Protein AF-A0A0J7KTE6-F1 (afdb_monomer_lite)

pLDDT: mean 82.56, std 12.84, range [41.94, 96.44]

Radius of gyration: 28.3 Å; chains: 1; bounding box: 89×42×53 Å

Organism: Lasius niger (NCBI:txid67767)

InterPro domains:
  IPR005135 Endonuclease/exonuclease/phosphatase [PF14529] (8-59)
  IPR036691 Endonuclease/exonuclease/phosphatase superfamily [G3DSA:3.60.10.10] (2-88)
  IPR036691 Endonuclease/exonuclease/phosphatase superfamily [SSF56219] (5-57)

Sequence (137 aa):
MIKQEQYEHFFK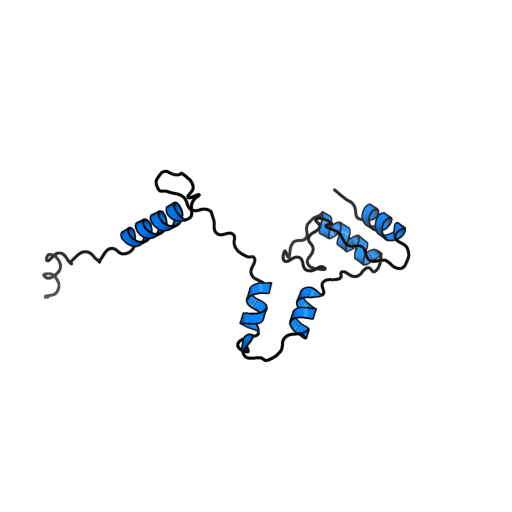TLGNRFIAGGDYNAKHPWWGSRSHIPTPEGRQLYQAMLKNNLHALSTAIEDYLKNLSATEATDYSLWKATKKIKNPQQSIPPLRLPDGKWARSSKDKANLFAEHLAKVFTPFPPKSTVDVEEEKK

Secondary structure (DSSP, 8-state):
---HHHHHHHHHHT-SS----S------GGGT-S-SS--HHHHHHHHHHHHTT------HHHHHHHT----GGGTT-HHHHHHHHH---PPPPPPB-TTS-B--SHHHHHHHHHHHHHHH-PPPPPPPTTSSSSS--

Structure (mmCIF, N/CA/C/O backbone):
data_AF-A0A0J7KTE6-F1
#
_entry.id   AF-A0A0J7KTE6-F1
#
loop_
_atom_site.group_PDB
_atom_site.id
_atom_site.type_symbol
_atom_site.label_atom_id
_atom_site.label_alt_id
_atom_site.label_comp_id
_atom_site.label_asym_id
_atom_site.label_entity_id
_atom_site.label_seq_id
_atom_site.pdbx_PDB_ins_code
_atom_site.Cartn_x
_atom_site.Cartn_y
_atom_site.Cartn_z
_atom_site.occupancy
_atom_site.B_iso_or_equiv
_atom_site.auth_seq_id
_atom_site.auth_comp_id
_atom_site.auth_asym_id
_atom_site.auth_atom_id
_atom_site.pdbx_PDB_model_num
ATOM 1 N N . MET A 1 1 ? -12.330 17.009 2.820 1.00 78.38 1 MET A N 1
ATOM 2 C CA . MET A 1 1 ? -11.447 16.299 3.770 1.00 78.38 1 MET A CA 1
ATOM 3 C C . MET A 1 1 ? -12.314 15.716 4.874 1.00 78.38 1 MET A C 1
ATOM 5 O O . MET A 1 1 ? -13.035 16.481 5.506 1.00 78.38 1 MET A O 1
ATOM 9 N N . ILE A 1 2 ? -12.303 14.394 5.054 1.00 88.50 2 ILE A N 1
ATOM 10 C CA . ILE A 1 2 ? -13.131 13.716 6.064 1.00 88.50 2 ILE A CA 1
ATOM 11 C C . ILE A 1 2 ? -12.526 13.967 7.448 1.00 88.50 2 ILE A C 1
ATOM 13 O O . ILE A 1 2 ? -11.321 13.796 7.643 1.00 88.50 2 ILE A O 1
ATOM 17 N N . LYS A 1 3 ? -13.346 14.409 8.403 1.00 94.06 3 LYS A N 1
ATOM 18 C CA . LYS A 1 3 ? -12.914 14.665 9.783 1.00 94.06 3 LYS A CA 1
ATOM 19 C C . LYS A 1 3 ? -13.089 13.430 10.664 1.00 94.06 3 LYS A C 1
ATOM 21 O O . LYS A 1 3 ? -13.934 12.583 10.392 1.00 94.06 3 LYS A O 1
ATOM 26 N N . GLN A 1 4 ? -12.327 13.382 11.756 1.00 94.00 4 GLN A N 1
ATOM 27 C CA . GLN A 1 4 ? -12.400 12.328 12.772 1.00 94.00 4 GLN A CA 1
ATOM 28 C C . GLN A 1 4 ? -13.848 12.023 13.199 1.00 94.00 4 GLN A C 1
ATOM 30 O O . GLN A 1 4 ? -14.266 10.871 13.176 1.00 94.00 4 GLN A O 1
ATOM 35 N N . GLU A 1 5 ? -14.637 13.053 13.506 1.00 95.25 5 GLU A N 1
ATOM 36 C CA . GLU A 1 5 ? -16.033 12.935 13.961 1.00 95.25 5 GLU A CA 1
ATOM 37 C C . GLU A 1 5 ? -16.933 12.168 12.983 1.00 95.25 5 GLU A C 1
ATOM 39 O O . GLU A 1 5 ? -17.823 11.430 13.402 1.00 95.25 5 GLU A O 1
ATOM 44 N N . GLN A 1 6 ? -16.685 12.302 11.678 1.00 94.62 6 GLN A N 1
ATOM 45 C CA . GLN A 1 6 ? -17.464 11.606 10.654 1.00 94.62 6 GLN A CA 1
ATOM 46 C C . GLN A 1 6 ? -17.170 10.103 10.671 1.00 94.62 6 GLN A C 1
ATOM 48 O O . GLN A 1 6 ? -18.096 9.301 10.563 1.00 94.62 6 GLN A O 1
ATOM 53 N N . TYR A 1 7 ? -15.904 9.717 10.875 1.00 94.69 7 TYR A N 1
ATOM 54 C CA . TYR A 1 7 ? -15.531 8.315 11.076 1.00 94.69 7 TYR A CA 1
ATOM 55 C C . TYR A 1 7 ? -16.121 7.757 12.371 1.00 94.69 7 TYR A C 1
ATOM 57 O O . TYR A 1 7 ? -16.645 6.649 12.376 1.00 94.69 7 TYR A O 1
ATOM 65 N N . GLU A 1 8 ? -16.087 8.524 13.463 1.00 93.94 8 GLU A N 1
ATOM 66 C CA . GLU A 1 8 ? -16.692 8.103 14.733 1.00 93.94 8 GLU A CA 1
ATOM 67 C C . GLU A 1 8 ? -18.194 7.863 14.595 1.00 93.94 8 GLU A C 1
ATOM 69 O O . GLU A 1 8 ? -18.707 6.866 15.100 1.00 93.94 8 GLU A O 1
ATOM 74 N N . HIS A 1 9 ? -18.900 8.767 13.913 1.00 95.25 9 HIS A N 1
ATOM 75 C CA . HIS A 1 9 ? -20.323 8.605 13.657 1.00 95.25 9 HIS A CA 1
ATOM 76 C C . HIS A 1 9 ? -20.588 7.345 12.829 1.00 95.25 9 HIS A C 1
ATOM 78 O O . HIS A 1 9 ? -21.417 6.532 13.223 1.00 95.25 9 HIS A O 1
ATOM 84 N N . PHE A 1 10 ? -19.827 7.136 11.752 1.00 94.44 10 PHE A N 1
ATOM 85 C CA . PHE A 1 10 ? -19.919 5.932 10.928 1.00 94.44 10 PHE A CA 1
ATOM 86 C C . PHE A 1 10 ? -19.685 4.643 11.730 1.00 94.44 10 PHE A C 1
ATOM 88 O O . PHE A 1 10 ? -20.486 3.722 11.652 1.00 94.44 10 PHE A O 1
ATOM 95 N N . PHE A 1 11 ? -18.638 4.560 12.552 1.00 94.19 11 PHE A N 1
ATOM 96 C CA . PHE A 1 11 ? -18.392 3.340 13.328 1.00 94.19 11 PHE A CA 1
ATOM 97 C C . PHE A 1 11 ? -19.469 3.081 14.386 1.00 94.19 11 PHE A C 1
ATOM 99 O O . PHE A 1 11 ? -19.787 1.928 14.663 1.00 94.19 11 PHE A O 1
ATOM 106 N N . LYS A 1 12 ? -20.088 4.134 14.932 1.00 92.75 12 LYS A N 1
ATOM 107 C CA . LYS A 1 12 ? -21.214 3.997 15.866 1.00 92.75 12 LYS A CA 1
ATOM 108 C C . LYS A 1 12 ? -22.480 3.460 15.199 1.00 92.75 12 LYS A C 1
ATOM 110 O O . LYS A 1 12 ? -23.222 2.733 15.855 1.00 92.75 12 LYS A O 1
ATOM 115 N N . THR A 1 13 ? -22.737 3.771 13.924 1.00 95.81 13 THR A N 1
ATOM 116 C CA . THR A 1 13 ? -23.930 3.254 13.225 1.00 95.81 13 THR A CA 1
ATOM 117 C C . THR A 1 13 ? -23.850 1.755 12.939 1.00 95.81 13 THR A C 1
ATOM 119 O O . THR A 1 13 ? -24.887 1.116 12.789 1.00 95.81 13 THR A O 1
ATOM 122 N N . LEU A 1 14 ? -22.646 1.173 12.918 1.00 93.81 14 LEU A N 1
ATOM 123 C CA . LEU A 1 14 ? -22.433 -0.265 12.714 1.00 93.81 14 LEU A CA 1
ATOM 124 C C . LEU A 1 14 ? -22.745 -1.113 13.964 1.00 93.81 14 LEU A C 1
ATOM 126 O O . LEU A 1 14 ? -22.849 -2.336 13.867 1.00 93.81 14 LEU A O 1
ATOM 130 N N . GLY A 1 15 ? -22.914 -0.483 15.131 1.00 91.56 15 GLY A N 1
ATOM 131 C CA . GLY A 1 15 ? -23.220 -1.150 16.398 1.00 91.56 15 GLY A CA 1
ATOM 132 C C . GLY A 1 15 ? -21.993 -1.721 17.120 1.00 91.56 15 GLY A C 1
ATOM 133 O O . GLY A 1 15 ? -20.853 -1.354 16.852 1.00 91.56 15 GLY A O 1
ATOM 134 N N . ASN A 1 16 ? -22.225 -2.622 18.081 1.00 90.12 16 ASN A N 1
ATOM 135 C CA . ASN A 1 16 ? -21.181 -3.072 19.017 1.00 90.12 16 ASN A CA 1
ATOM 136 C C . ASN A 1 16 ? -20.220 -4.134 18.454 1.00 90.12 16 ASN A C 1
ATOM 138 O O . ASN A 1 16 ? -19.152 -4.347 19.023 1.00 90.12 16 ASN A O 1
ATOM 142 N N . ARG A 1 17 ? -20.600 -4.854 17.393 1.00 92.44 17 ARG A N 1
ATOM 143 C CA . ARG A 1 17 ? -19.775 -5.905 16.777 1.00 92.44 17 ARG A CA 1
ATOM 144 C C . ARG A 1 17 ? -19.886 -5.802 15.270 1.00 92.44 17 ARG A C 1
ATOM 146 O O . ARG A 1 17 ? -20.935 -6.111 14.714 1.00 92.44 17 ARG A O 1
ATOM 153 N N . PHE A 1 18 ? -18.802 -5.400 14.624 1.00 93.75 18 PHE A N 1
ATOM 154 C CA . PHE A 1 18 ? -18.770 -5.231 13.181 1.00 93.75 18 PHE A CA 1
ATOM 155 C C . PHE A 1 18 ? -17.386 -5.537 12.616 1.00 93.75 18 PHE A C 1
ATOM 157 O O . PHE A 1 18 ? -16.379 -5.510 13.323 1.00 93.75 18 PHE A O 1
ATOM 164 N N . ILE A 1 19 ? -17.354 -5.786 11.309 1.00 91.44 19 ILE A N 1
ATOM 165 C CA . ILE A 1 19 ? -16.147 -5.750 10.487 1.00 91.44 19 ILE A CA 1
ATOM 166 C C . ILE A 1 19 ? -16.448 -4.770 9.356 1.00 91.44 19 ILE A C 1
ATOM 168 O O . ILE A 1 19 ? -17.447 -4.926 8.658 1.00 91.44 19 ILE A O 1
ATOM 172 N N . ALA A 1 20 ? -15.607 -3.750 9.192 1.00 89.88 20 ALA A N 1
ATOM 173 C CA . ALA A 1 20 ? -15.767 -2.743 8.150 1.00 89.88 20 ALA A CA 1
ATOM 174 C C . ALA A 1 20 ? -14.596 -2.835 7.164 1.00 89.88 20 ALA A C 1
ATOM 176 O O . ALA A 1 20 ? -13.484 -2.407 7.469 1.00 89.88 20 ALA A O 1
ATOM 177 N N . GLY A 1 21 ? -14.848 -3.413 5.988 1.00 90.62 21 GLY A N 1
ATOM 178 C CA . GLY A 1 21 ? -13.875 -3.529 4.901 1.00 90.62 21 GLY A CA 1
ATOM 179 C C . GLY A 1 21 ? -14.170 -2.540 3.775 1.00 90.62 21 GLY A C 1
ATOM 180 O O . GLY A 1 21 ? -15.325 -2.364 3.397 1.00 90.62 21 GLY A O 1
ATOM 181 N N . GLY A 1 22 ? -13.134 -1.902 3.236 1.00 89.00 22 GLY A N 1
ATOM 182 C CA . GLY A 1 22 ? -13.253 -0.960 2.126 1.00 89.00 22 GLY A CA 1
ATOM 183 C C . GLY A 1 22 ? -11.952 -0.208 1.867 1.00 89.00 22 GLY A C 1
ATOM 184 O O . GLY A 1 22 ? -11.025 -0.256 2.678 1.00 89.00 22 GLY A O 1
ATOM 185 N N . ASP A 1 23 ? -11.888 0.492 0.737 1.00 88.94 23 ASP A N 1
ATOM 186 C CA . ASP A 1 23 ? -10.802 1.430 0.463 1.00 88.94 23 ASP A CA 1
ATOM 187 C C . ASP A 1 23 ? -11.144 2.801 1.060 1.00 88.94 23 ASP A C 1
ATOM 189 O O . ASP A 1 23 ? -11.950 3.557 0.521 1.00 88.94 23 ASP A O 1
ATOM 193 N N . TYR A 1 24 ? -10.536 3.113 2.205 1.00 89.62 24 TYR A N 1
ATOM 194 C CA . TYR A 1 24 ? -10.690 4.408 2.874 1.00 89.62 24 TYR A CA 1
ATOM 195 C C . TYR A 1 24 ? -9.774 5.492 2.280 1.00 89.62 24 TYR A C 1
ATOM 197 O O . TYR A 1 24 ? -9.792 6.627 2.757 1.00 89.62 24 TYR A O 1
ATOM 205 N N . ASN A 1 25 ? -8.929 5.148 1.293 1.00 90.56 25 ASN A N 1
ATOM 206 C CA . ASN A 1 25 ? -7.890 6.011 0.725 1.00 90.56 25 ASN A CA 1
ATOM 207 C C . ASN A 1 25 ? -7.032 6.711 1.807 1.00 90.56 25 ASN A C 1
ATOM 209 O O . ASN A 1 25 ? -6.577 7.844 1.655 1.00 90.56 25 ASN A O 1
ATOM 213 N N . ALA A 1 26 ? -6.830 6.028 2.936 1.00 92.00 26 ALA A N 1
ATOM 214 C CA . ALA A 1 26 ? -6.194 6.551 4.135 1.00 92.00 26 ALA A CA 1
ATOM 215 C C . ALA A 1 26 ? -4.929 5.737 4.431 1.00 92.00 26 ALA A C 1
ATOM 217 O O . ALA A 1 26 ? -4.979 4.546 4.739 1.00 92.00 26 ALA A O 1
ATOM 218 N N . LYS A 1 27 ? -3.759 6.373 4.336 1.00 90.56 27 LYS A N 1
ATOM 219 C CA . LYS A 1 27 ? -2.456 5.727 4.554 1.00 90.56 27 LYS A CA 1
ATOM 220 C C . LYS A 1 27 ? -1.954 6.021 5.965 1.00 90.56 27 LYS A C 1
ATOM 222 O O . LYS A 1 27 ? -1.737 7.189 6.292 1.00 90.56 27 LYS A O 1
ATOM 227 N N . HIS A 1 28 ? -1.716 4.981 6.765 1.00 91.81 28 HIS A N 1
ATOM 228 C CA . HIS A 1 28 ? -1.106 5.080 8.096 1.00 91.81 28 HIS A CA 1
ATOM 229 C C . HIS A 1 28 ? -0.305 3.804 8.443 1.00 91.81 28 HIS A C 1
ATOM 231 O O . HIS A 1 28 ? -0.767 2.707 8.115 1.00 91.81 28 HIS A O 1
ATOM 237 N N . PRO A 1 29 ? 0.871 3.900 9.099 1.00 88.12 29 PRO A N 1
ATOM 238 C CA . PRO A 1 29 ? 1.683 2.733 9.472 1.00 88.12 29 PRO A CA 1
ATOM 239 C C . PRO A 1 29 ? 0.942 1.687 10.315 1.00 88.12 29 PRO A C 1
ATOM 241 O O . PRO A 1 29 ? 1.170 0.494 10.154 1.00 88.12 29 PRO A O 1
ATOM 244 N N . TRP A 1 30 ? 0.021 2.138 11.172 1.00 87.75 30 TRP A N 1
ATOM 245 C CA . TRP A 1 30 ? -0.744 1.289 12.099 1.00 87.75 30 TRP A CA 1
ATOM 246 C C . TRP A 1 30 ? -1.540 0.155 11.431 1.00 87.75 30 TRP A C 1
ATOM 248 O O . TRP A 1 30 ? -1.759 -0.879 12.046 1.00 87.75 30 TRP A O 1
ATOM 258 N N . TRP A 1 31 ? -1.950 0.324 10.170 1.00 87.88 31 TRP A N 1
ATOM 259 C CA . TRP A 1 31 ? -2.634 -0.714 9.384 1.00 87.88 31 TRP A CA 1
ATOM 260 C C . TRP A 1 31 ? -1.808 -1.186 8.179 1.00 87.88 31 TRP A C 1
ATOM 262 O O . TRP A 1 31 ? -2.354 -1.595 7.158 1.00 87.88 31 TRP A O 1
ATOM 272 N N . GLY A 1 32 ? -0.478 -1.107 8.276 1.00 82.50 32 GLY A N 1
ATOM 273 C CA . GLY A 1 32 ? 0.431 -1.709 7.298 1.00 82.50 32 GLY A CA 1
ATOM 274 C C . GLY A 1 32 ? 0.785 -0.832 6.092 1.00 82.50 32 GLY A C 1
ATOM 275 O O . GLY A 1 32 ? 1.387 -1.325 5.136 1.00 82.50 32 GLY A O 1
ATOM 276 N N . SER A 1 33 ? 0.471 0.472 6.105 1.00 85.38 33 SER A N 1
ATOM 277 C CA . SER A 1 33 ? 1.002 1.385 5.081 1.00 85.38 33 SER A CA 1
ATOM 278 C C . SER A 1 33 ? 2.526 1.483 5.186 1.00 85.38 33 SER A C 1
ATOM 280 O O . SER A 1 33 ? 3.069 1.748 6.256 1.00 85.38 33 SER A O 1
ATOM 282 N N . ARG A 1 34 ? 3.224 1.357 4.051 1.00 76.88 34 ARG A N 1
ATOM 283 C CA . ARG A 1 34 ? 4.696 1.458 3.989 1.00 76.88 34 ARG A CA 1
ATOM 284 C C . ARG A 1 34 ? 5.231 2.874 4.239 1.00 76.88 34 ARG A C 1
ATOM 286 O O . ARG A 1 34 ? 6.411 3.033 4.531 1.00 76.88 34 ARG A O 1
ATOM 293 N N . SER A 1 35 ? 4.396 3.902 4.081 1.00 80.56 35 SER A N 1
ATOM 294 C CA . SER A 1 35 ? 4.800 5.293 4.310 1.00 80.56 35 SER A CA 1
ATOM 295 C C . SER A 1 35 ? 4.832 5.602 5.804 1.00 80.56 35 SER A C 1
ATOM 297 O O . SER A 1 35 ? 3.787 5.541 6.449 1.00 80.56 35 SER A O 1
ATOM 299 N N . HIS A 1 36 ? 5.997 6.005 6.325 1.00 81.00 36 HIS A N 1
ATOM 300 C CA . HIS A 1 36 ? 6.137 6.499 7.703 1.00 81.00 36 HIS A CA 1
ATOM 301 C C . HIS A 1 36 ? 5.324 7.778 7.938 1.00 81.00 36 HIS A C 1
ATOM 303 O O . HIS A 1 36 ? 4.861 8.027 9.044 1.00 81.00 36 HIS A O 1
ATOM 309 N N . ILE A 1 37 ? 5.138 8.588 6.893 1.00 90.06 37 ILE A N 1
ATOM 310 C CA . ILE A 1 37 ? 4.331 9.805 6.953 1.00 90.06 37 ILE A CA 1
ATOM 311 C C . ILE A 1 37 ? 2.885 9.425 6.623 1.00 90.06 37 ILE A C 1
ATOM 313 O O . ILE A 1 37 ? 2.617 9.015 5.484 1.00 90.06 37 ILE A O 1
ATOM 317 N N . PRO A 1 38 ? 1.944 9.544 7.575 1.00 92.62 38 PRO A N 1
ATOM 318 C CA . PRO A 1 38 ? 0.550 9.265 7.297 1.00 92.62 38 PRO A CA 1
ATOM 319 C C . PRO A 1 38 ? -0.100 10.402 6.507 1.00 92.62 38 PRO A C 1
ATOM 321 O O . PRO A 1 38 ? 0.191 11.584 6.710 1.00 92.62 38 PRO A O 1
ATOM 324 N N . THR A 1 39 ? -1.046 10.045 5.643 1.00 93.81 39 THR A N 1
ATOM 325 C CA . THR A 1 39 ? -1.931 11.026 4.988 1.00 93.81 39 THR A CA 1
ATOM 326 C C . THR A 1 39 ? -2.771 11.789 6.023 1.00 93.81 39 THR A C 1
ATOM 328 O O . THR A 1 39 ? -3.012 11.252 7.110 1.00 93.81 39 THR A O 1
ATOM 331 N N . PRO A 1 40 ? -3.248 13.012 5.723 1.00 94.19 40 PRO A N 1
ATOM 332 C CA . PRO A 1 40 ? -4.211 13.716 6.573 1.00 94.19 40 PRO A CA 1
ATOM 333 C C . PRO A 1 40 ? -5.415 12.839 6.947 1.00 94.19 40 PRO A C 1
ATOM 335 O O . PRO A 1 40 ? -5.744 12.718 8.124 1.00 94.19 40 PRO A O 1
ATOM 338 N N . GLU A 1 41 ? -5.988 12.134 5.973 1.00 94.06 41 GLU A N 1
ATOM 339 C CA . GLU A 1 41 ? -7.100 11.195 6.143 1.00 94.06 41 GLU A CA 1
ATOM 340 C C . GLU A 1 41 ? -6.715 10.033 7.066 1.00 94.06 41 GLU A C 1
ATOM 342 O O . GLU A 1 41 ? -7.474 9.672 7.962 1.00 94.06 41 GLU A O 1
ATOM 347 N N . GLY A 1 42 ? -5.501 9.499 6.900 1.00 94.75 42 GLY A N 1
ATOM 348 C CA . GLY A 1 42 ? -4.934 8.469 7.774 1.00 94.75 42 GLY A CA 1
ATOM 349 C C . GLY A 1 42 ? -4.790 8.914 9.228 1.00 94.75 42 GLY A C 1
ATOM 350 O O . GLY A 1 42 ? -5.068 8.127 10.127 1.00 94.75 42 GLY A O 1
ATOM 351 N N . ARG A 1 43 ? -4.419 10.173 9.488 1.00 95.19 43 ARG A N 1
ATOM 352 C CA . ARG A 1 43 ? -4.356 10.709 10.861 1.00 95.19 43 ARG A CA 1
ATOM 353 C C . ARG A 1 43 ? -5.745 10.802 11.491 1.00 95.19 43 ARG A C 1
ATOM 355 O O . ARG A 1 43 ? -5.921 10.348 12.619 1.00 95.19 43 ARG A O 1
ATOM 362 N N . GLN A 1 44 ? -6.724 11.314 10.743 1.00 96.44 44 GLN A N 1
ATOM 363 C CA . GLN A 1 44 ? -8.105 11.448 11.221 1.00 96.44 44 GLN A CA 1
ATOM 364 C C . GLN A 1 44 ? -8.748 10.086 11.511 1.00 96.44 44 GLN A C 1
ATOM 366 O O . GLN A 1 44 ? -9.390 9.911 12.546 1.00 96.44 44 GLN A O 1
ATOM 371 N N . LEU A 1 45 ? -8.551 9.109 10.620 1.00 95.12 45 LEU A N 1
ATOM 372 C CA . LEU A 1 45 ? -9.057 7.752 10.807 1.00 95.12 45 LEU A CA 1
ATOM 373 C C . LEU A 1 45 ? -8.378 7.061 11.999 1.00 95.12 45 LEU A C 1
ATOM 375 O O . LEU A 1 45 ? -9.063 6.463 12.824 1.00 95.12 45 LEU A O 1
ATOM 379 N N . TYR A 1 46 ? -7.057 7.196 12.144 1.00 95.12 46 TYR A N 1
ATOM 380 C CA . TYR A 1 46 ? -6.322 6.619 13.272 1.00 95.12 46 TYR A CA 1
ATOM 381 C C . TYR A 1 46 ? -6.806 7.164 14.624 1.00 95.12 46 TYR A C 1
ATOM 383 O O . TYR A 1 46 ? -7.046 6.389 15.548 1.00 95.12 46 TYR A O 1
ATOM 391 N N . GLN A 1 47 ? -7.042 8.475 14.730 1.00 95.56 47 GLN A N 1
ATOM 392 C CA . GLN A 1 47 ? -7.606 9.079 15.942 1.00 95.56 47 GLN A CA 1
ATOM 393 C C . GLN A 1 47 ? -9.009 8.545 16.261 1.00 95.56 47 GLN A C 1
ATOM 395 O O . GLN A 1 47 ? -9.295 8.218 17.414 1.00 95.56 47 GLN A O 1
ATOM 400 N N . ALA A 1 48 ? -9.868 8.395 15.246 1.00 95.12 48 ALA A N 1
ATOM 401 C CA . ALA A 1 48 ? -11.198 7.817 15.427 1.00 95.12 48 ALA A CA 1
ATOM 402 C C . ALA A 1 48 ? -11.123 6.354 15.897 1.00 95.12 48 ALA A C 1
ATOM 404 O O . ALA A 1 48 ? -11.878 5.959 16.786 1.00 95.12 48 ALA A O 1
ATOM 405 N N . MET A 1 49 ? -10.198 5.561 15.351 1.00 93.94 49 MET A N 1
ATOM 406 C CA . MET A 1 49 ? -9.986 4.172 15.768 1.00 93.94 49 MET A CA 1
ATOM 407 C C . MET A 1 49 ? -9.517 4.071 17.219 1.00 93.94 49 MET A C 1
ATOM 409 O O . MET A 1 49 ? -10.106 3.307 17.979 1.00 93.94 49 MET A O 1
ATOM 413 N N . LEU A 1 50 ? -8.522 4.871 17.621 1.00 94.12 50 LEU A N 1
ATOM 414 C CA . LEU A 1 50 ? -8.031 4.898 19.004 1.00 94.12 50 LEU A CA 1
ATOM 415 C C . LEU A 1 50 ? -9.145 5.256 19.991 1.00 94.12 50 LEU A C 1
ATOM 417 O O . LEU A 1 50 ? -9.298 4.604 21.019 1.00 94.12 50 LEU A O 1
ATOM 421 N N . LYS A 1 51 ? -9.962 6.260 19.658 1.00 93.88 51 LYS A N 1
ATOM 422 C CA . LYS A 1 51 ? -11.054 6.714 20.526 1.00 93.88 51 LYS A CA 1
ATOM 423 C C . LYS A 1 51 ? -12.172 5.679 20.677 1.00 93.88 51 LYS A C 1
ATOM 425 O O . LYS A 1 51 ? -12.787 5.607 21.734 1.00 93.88 51 LYS A O 1
ATOM 430 N N . ASN A 1 52 ? -12.442 4.894 19.634 1.00 90.88 52 ASN A N 1
ATOM 431 C CA . ASN A 1 52 ? -13.468 3.844 19.651 1.00 90.88 52 ASN A CA 1
ATOM 432 C C . ASN A 1 52 ? -12.896 2.452 19.977 1.00 90.88 52 ASN A C 1
ATOM 434 O O . ASN A 1 52 ? -13.614 1.465 19.851 1.00 90.88 52 ASN A O 1
ATOM 438 N N . ASN A 1 53 ? -11.624 2.366 20.389 1.00 92.31 53 ASN A N 1
ATOM 439 C CA . ASN A 1 53 ? -10.931 1.115 20.705 1.00 92.31 53 ASN A CA 1
ATOM 440 C C . ASN A 1 53 ? -11.020 0.062 19.576 1.00 92.31 53 ASN A C 1
ATOM 442 O O . ASN A 1 53 ? -11.281 -1.117 19.816 1.00 92.31 53 ASN A O 1
ATOM 446 N N . LEU A 1 54 ? -10.849 0.506 18.326 1.00 91.62 54 LEU A N 1
ATOM 447 C CA . LEU A 1 54 ? -10.932 -0.334 17.130 1.00 91.62 54 LEU A CA 1
ATOM 448 C C . LEU A 1 54 ? -9.556 -0.868 16.726 1.00 91.62 54 LEU A C 1
ATOM 450 O O . LEU A 1 54 ? -8.550 -0.162 16.803 1.00 91.62 54 LEU A O 1
ATOM 454 N N . HIS A 1 55 ? -9.528 -2.096 16.211 1.00 89.94 55 HIS A N 1
ATOM 455 C CA . HIS A 1 55 ? -8.306 -2.762 15.771 1.00 89.94 55 HIS A CA 1
ATOM 456 C C . HIS A 1 55 ? -8.263 -2.915 14.244 1.00 89.94 55 HIS A C 1
ATOM 458 O O . HIS A 1 55 ? -9.250 -3.311 13.624 1.00 89.94 55 HIS A O 1
ATOM 464 N N . ALA A 1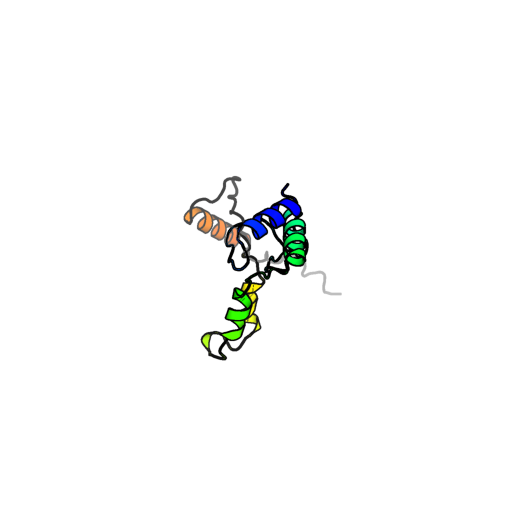 56 ? -7.111 -2.629 13.633 1.00 87.19 56 ALA A N 1
ATOM 465 C CA . ALA A 1 56 ? -6.893 -2.860 12.207 1.00 87.19 56 ALA A CA 1
ATOM 466 C C . ALA A 1 56 ? -6.506 -4.322 11.950 1.00 87.19 56 ALA A C 1
ATOM 468 O O . ALA A 1 56 ? -5.575 -4.841 12.560 1.00 87.19 56 ALA A O 1
ATOM 469 N N . LEU A 1 57 ? -7.169 -4.986 11.005 1.00 81.50 57 LEU A N 1
ATOM 470 C CA . LEU A 1 57 ? -6.794 -6.338 10.589 1.00 81.50 57 LEU A CA 1
ATOM 471 C C . LEU A 1 57 ? -5.712 -6.262 9.503 1.00 81.50 57 LEU A C 1
ATOM 473 O O . LEU A 1 57 ? -6.006 -6.181 8.316 1.00 81.50 57 LEU A O 1
ATOM 477 N N . SER A 1 58 ? -4.447 -6.258 9.924 1.00 71.06 58 SER A N 1
ATOM 478 C CA . SER A 1 58 ? -3.266 -6.318 9.052 1.00 71.06 58 SER A CA 1
ATOM 479 C C . SER A 1 58 ? -2.512 -7.633 9.297 1.00 71.06 58 SER A C 1
ATOM 481 O O . SER A 1 58 ? -1.381 -7.632 9.777 1.00 71.06 58 SER A O 1
ATOM 483 N N . THR A 1 59 ? -3.135 -8.775 9.000 1.00 66.75 59 THR A N 1
ATOM 484 C CA . THR A 1 59 ? -2.548 -10.088 9.328 1.00 66.75 59 THR A CA 1
ATOM 485 C C . THR A 1 59 ? -1.624 -10.634 8.243 1.00 66.75 59 THR A C 1
ATOM 487 O O . THR A 1 59 ? -0.821 -11.508 8.525 1.00 66.75 59 THR A O 1
ATOM 490 N N . ALA A 1 60 ? -1.648 -10.097 7.018 1.00 69.56 60 ALA A N 1
ATOM 491 C CA . ALA A 1 60 ? -0.972 -10.716 5.871 1.00 69.56 60 ALA A CA 1
ATOM 492 C C . ALA A 1 60 ? 0.539 -10.966 6.071 1.00 69.56 60 ALA A C 1
ATOM 494 O O . ALA A 1 60 ? 1.059 -11.989 5.630 1.00 69.56 60 ALA A O 1
ATOM 495 N N . ILE A 1 61 ? 1.252 -10.053 6.741 1.00 71.50 61 ILE A N 1
ATOM 496 C CA . ILE A 1 61 ? 2.682 -10.237 7.040 1.00 71.50 61 ILE A CA 1
ATOM 497 C C . ILE A 1 61 ? 2.871 -11.237 8.182 1.00 71.50 61 ILE A C 1
ATOM 499 O O . ILE A 1 61 ? 3.746 -12.092 8.098 1.00 71.50 61 ILE A O 1
ATOM 503 N N . GLU A 1 62 ? 2.061 -11.153 9.236 1.00 72.25 62 GLU A N 1
ATOM 504 C CA . GLU A 1 62 ? 2.144 -12.073 10.373 1.00 72.25 62 GLU A CA 1
ATOM 505 C C . GLU A 1 62 ? 1.788 -13.507 9.975 1.00 72.25 62 GLU A C 1
ATOM 507 O O . GLU A 1 62 ? 2.484 -14.438 10.363 1.00 72.25 62 GLU A O 1
ATOM 512 N N . ASP A 1 63 ? 0.752 -13.686 9.160 1.00 74.50 63 ASP A N 1
ATOM 513 C CA . ASP A 1 63 ? 0.324 -14.975 8.622 1.00 74.50 63 ASP A CA 1
ATOM 514 C C . ASP A 1 63 ? 1.391 -15.552 7.692 1.00 74.50 63 ASP A C 1
ATOM 516 O O . ASP A 1 63 ? 1.702 -16.740 7.768 1.00 74.50 63 ASP A O 1
ATOM 520 N N . TYR A 1 64 ? 2.015 -14.716 6.855 1.00 75.25 64 TYR A N 1
ATOM 521 C CA . TYR A 1 64 ? 3.162 -15.141 6.056 1.00 75.25 64 TYR A CA 1
ATOM 522 C C . TYR A 1 64 ? 4.314 -15.616 6.946 1.00 75.25 64 TYR A C 1
ATOM 524 O O . TYR A 1 64 ? 4.868 -16.683 6.705 1.00 75.25 64 TYR A O 1
ATOM 532 N N . LEU A 1 65 ? 4.645 -14.860 7.999 1.00 73.94 65 LEU A N 1
ATOM 533 C CA . LEU A 1 65 ? 5.721 -15.213 8.923 1.00 73.94 65 LEU A CA 1
ATOM 534 C C . LEU A 1 65 ? 5.431 -16.500 9.709 1.00 73.94 65 LEU A C 1
ATOM 536 O O . LEU A 1 65 ? 6.331 -17.317 9.874 1.00 73.94 65 LEU A O 1
ATOM 540 N N . LYS A 1 66 ? 4.189 -16.702 10.163 1.00 77.88 66 LYS A N 1
ATOM 541 C CA . LYS A 1 66 ? 3.762 -17.909 10.893 1.00 77.88 66 LYS A CA 1
ATOM 542 C C . LYS A 1 66 ? 3.815 -19.169 10.030 1.00 77.88 66 LYS A C 1
ATOM 544 O O . LYS A 1 66 ? 4.098 -20.241 10.548 1.00 77.88 66 LYS A O 1
ATOM 549 N N . ASN A 1 67 ? 3.560 -19.034 8.730 1.00 77.06 67 ASN A N 1
ATOM 550 C CA . ASN A 1 67 ? 3.557 -20.149 7.785 1.00 77.06 67 ASN A CA 1
ATOM 551 C C . ASN A 1 67 ? 4.920 -20.375 7.099 1.00 77.06 67 ASN A C 1
ATOM 553 O O . ASN A 1 67 ? 5.016 -21.203 6.193 1.00 77.06 67 ASN A O 1
ATOM 557 N N . LEU A 1 68 ? 5.983 -19.664 7.502 1.00 74.56 68 LEU A N 1
ATOM 558 C CA . LEU A 1 68 ? 7.335 -19.928 7.006 1.00 74.56 68 LEU A CA 1
ATOM 559 C C . LEU A 1 68 ? 7.850 -21.261 7.559 1.00 74.56 68 LEU A C 1
ATOM 561 O O . LEU A 1 68 ? 8.203 -21.366 8.731 1.00 74.56 68 LEU A O 1
ATOM 565 N N . SER A 1 69 ? 7.962 -22.267 6.694 1.00 69.44 69 SER A N 1
ATOM 566 C CA . SER A 1 69 ? 8.680 -23.507 6.990 1.00 69.44 69 SER A CA 1
ATOM 567 C C . SER A 1 69 ? 10.139 -23.439 6.528 1.00 69.44 69 SER A C 1
ATOM 569 O O . SER A 1 69 ? 10.456 -22.840 5.495 1.00 69.44 69 SER A O 1
ATOM 571 N N . ALA A 1 70 ? 11.035 -24.104 7.265 1.00 65.25 70 ALA A N 1
ATOM 572 C CA . ALA A 1 70 ? 12.436 -24.318 6.886 1.00 65.25 70 ALA A CA 1
ATOM 573 C C . ALA A 1 70 ? 12.548 -25.383 5.775 1.00 65.25 70 ALA A C 1
ATOM 575 O O . ALA A 1 70 ? 13.077 -26.472 5.972 1.00 65.25 70 ALA A O 1
ATOM 576 N N . THR A 1 71 ? 11.968 -25.090 4.616 1.00 66.12 71 THR A N 1
ATOM 577 C CA . THR A 1 71 ? 11.947 -25.961 3.434 1.00 66.12 71 THR A CA 1
ATOM 578 C C . THR A 1 71 ? 12.897 -25.429 2.369 1.00 66.12 71 THR A C 1
ATOM 580 O O . THR A 1 71 ? 13.011 -24.217 2.203 1.00 66.12 71 THR A O 1
ATOM 583 N N . GLU A 1 72 ? 13.503 -26.324 1.589 1.00 60.50 72 GLU A N 1
ATOM 584 C CA . GLU A 1 72 ? 14.437 -26.003 0.496 1.00 60.50 72 GLU A CA 1
ATOM 585 C C . GLU A 1 72 ? 13.909 -24.907 -0.456 1.00 60.50 72 GLU A C 1
ATOM 587 O O . GLU A 1 72 ? 14.657 -24.036 -0.890 1.00 60.50 72 GLU A O 1
ATOM 592 N N . ALA A 1 73 ? 12.591 -24.854 -0.688 1.00 60.34 73 ALA A N 1
ATOM 593 C CA . ALA A 1 73 ? 11.932 -23.863 -1.544 1.00 60.34 73 ALA A CA 1
ATOM 594 C C . ALA A 1 73 ? 12.110 -22.385 -1.114 1.00 60.34 73 ALA A C 1
ATOM 596 O O . ALA A 1 73 ? 11.952 -21.488 -1.944 1.00 60.34 73 ALA A O 1
ATOM 597 N N . THR A 1 74 ? 12.427 -22.102 0.158 1.00 60.06 74 THR A N 1
ATOM 598 C CA . THR A 1 74 ? 12.728 -20.740 0.659 1.00 60.06 74 THR A CA 1
ATOM 599 C C . THR A 1 74 ? 14.231 -20.474 0.787 1.00 60.06 74 THR A C 1
ATOM 601 O O . THR A 1 74 ? 14.640 -19.390 1.221 1.00 60.06 74 THR A O 1
ATOM 604 N N . ASP A 1 75 ? 15.053 -21.446 0.377 1.00 66.25 75 ASP A N 1
ATOM 605 C CA . ASP A 1 75 ? 16.516 -21.418 0.409 1.00 66.25 75 ASP A CA 1
ATOM 606 C C . ASP A 1 75 ? 17.074 -21.124 1.812 1.00 66.25 75 ASP A C 1
ATOM 608 O O . ASP A 1 75 ? 18.084 -20.437 1.978 1.00 66.25 75 ASP A O 1
ATOM 612 N N . TYR A 1 76 ? 16.318 -21.546 2.836 1.00 69.06 76 TYR A N 1
ATOM 613 C CA . TYR A 1 76 ? 16.568 -21.303 4.262 1.00 69.06 76 TYR A CA 1
ATOM 614 C C . TYR A 1 76 ? 16.846 -19.829 4.619 1.00 69.06 76 TYR A C 1
ATOM 616 O O . TYR A 1 76 ? 17.364 -19.518 5.692 1.00 69.06 76 TYR A O 1
ATOM 624 N N . SER A 1 77 ? 16.499 -18.887 3.735 1.00 73.75 77 SER A N 1
ATOM 625 C CA . SER A 1 77 ? 16.899 -17.490 3.850 1.00 73.75 77 SER A CA 1
ATOM 626 C C . SER A 1 77 ? 15.700 -16.625 4.197 1.00 73.75 77 SER A C 1
ATOM 628 O O . SER A 1 77 ? 14.904 -16.236 3.336 1.00 73.75 77 SER A O 1
ATOM 630 N N . LEU A 1 78 ? 15.626 -16.227 5.470 1.00 73.12 78 LEU A N 1
ATOM 631 C CA . LEU A 1 78 ? 14.644 -15.250 5.942 1.00 73.12 78 LEU A CA 1
ATOM 632 C C . LEU A 1 78 ? 14.716 -13.947 5.128 1.00 73.12 78 LEU A C 1
ATOM 634 O O . LEU A 1 78 ? 13.696 -13.316 4.854 1.00 73.12 78 LEU A O 1
ATOM 638 N N . TRP A 1 79 ? 15.913 -13.564 4.673 1.00 72.25 79 TRP A N 1
ATOM 639 C CA . TRP A 1 79 ? 16.093 -12.416 3.792 1.00 72.25 79 TRP A CA 1
ATOM 640 C C . TRP A 1 79 ? 15.415 -12.615 2.433 1.00 72.25 79 TRP A C 1
ATOM 642 O O . TRP A 1 79 ? 14.664 -11.738 2.013 1.00 72.25 79 TRP A O 1
ATOM 652 N N . LYS A 1 80 ? 15.600 -13.756 1.753 1.00 70.69 80 LYS A N 1
ATOM 653 C CA . LYS A 1 80 ? 14.904 -14.028 0.478 1.00 70.69 80 LYS A CA 1
ATOM 654 C C . LYS A 1 80 ? 13.387 -14.072 0.663 1.00 70.69 80 LYS A C 1
ATOM 656 O O . LYS A 1 80 ? 12.669 -13.481 -0.147 1.00 70.69 80 LYS A O 1
ATOM 661 N N . ALA A 1 81 ? 12.922 -14.678 1.756 1.00 71.50 81 ALA A N 1
ATOM 662 C CA . ALA A 1 81 ? 11.511 -14.727 2.116 1.00 71.50 81 ALA A CA 1
ATOM 663 C C . ALA A 1 81 ? 10.908 -13.328 2.351 1.00 71.50 81 ALA A C 1
ATOM 665 O O . ALA A 1 81 ? 9.774 -13.074 1.954 1.00 71.50 81 ALA A O 1
ATOM 666 N N . THR A 1 82 ? 11.651 -12.396 2.956 1.00 72.50 82 THR A N 1
ATOM 667 C CA . THR A 1 82 ? 11.126 -11.074 3.356 1.00 72.50 82 THR A CA 1
ATOM 668 C C . THR A 1 82 ? 11.477 -9.929 2.397 1.00 72.50 82 THR A C 1
ATOM 670 O O . THR A 1 82 ? 10.814 -8.889 2.409 1.00 72.50 82 THR A O 1
ATOM 673 N N . LYS A 1 83 ? 12.456 -10.095 1.496 1.00 71.62 83 LYS A N 1
ATOM 674 C CA . LYS A 1 83 ? 12.917 -9.051 0.554 1.00 71.62 83 LYS A CA 1
ATOM 675 C C . LYS A 1 83 ? 11.802 -8.530 -0.356 1.00 71.62 83 LYS A C 1
ATOM 677 O O . LYS A 1 83 ? 11.741 -7.333 -0.636 1.00 71.62 83 LYS A O 1
ATOM 682 N N . LYS A 1 84 ? 10.891 -9.407 -0.787 1.00 66.44 84 LYS A N 1
ATOM 683 C CA . LYS A 1 84 ? 9.738 -9.035 -1.628 1.00 66.44 84 LYS A CA 1
ATOM 684 C C . LYS A 1 84 ? 8.665 -8.247 -0.865 1.00 66.44 84 LYS A C 1
ATOM 686 O O . LYS A 1 84 ? 7.928 -7.483 -1.477 1.00 66.44 84 LYS A O 1
ATOM 691 N N . ILE A 1 85 ? 8.609 -8.380 0.463 1.00 74.25 85 ILE A N 1
ATOM 692 C CA . ILE A 1 85 ? 7.642 -7.670 1.314 1.00 74.25 85 ILE A CA 1
ATOM 693 C C . ILE A 1 85 ? 8.006 -6.186 1.415 1.00 74.25 85 ILE A C 1
ATOM 695 O O . ILE A 1 85 ? 7.128 -5.330 1.348 1.00 74.25 85 ILE A O 1
ATOM 699 N N . LYS A 1 86 ? 9.299 -5.857 1.545 1.00 62.62 86 LYS A N 1
ATOM 700 C CA . LYS A 1 86 ? 9.748 -4.461 1.689 1.00 62.62 86 LYS A CA 1
ATOM 701 C C . LYS A 1 86 ? 9.874 -3.714 0.365 1.00 62.62 86 LYS A C 1
ATOM 703 O O . LYS A 1 86 ? 9.603 -2.516 0.327 1.00 62.62 86 LYS A O 1
ATOM 708 N N . ASN A 1 87 ? 10.234 -4.391 -0.722 1.00 62.19 87 ASN A N 1
ATOM 709 C CA . ASN A 1 87 ? 10.518 -3.704 -1.978 1.00 62.19 87 ASN A CA 1
ATOM 710 C C . ASN A 1 87 ? 9.218 -3.313 -2.699 1.00 62.19 87 ASN A C 1
ATOM 712 O O . ASN A 1 87 ? 8.420 -4.192 -3.031 1.00 62.19 87 ASN A O 1
ATOM 716 N N . PRO A 1 88 ? 8.932 -2.015 -2.921 1.00 66.19 88 PRO A N 1
ATOM 717 C CA . PRO A 1 88 ? 7.914 -1.640 -3.891 1.00 66.19 88 PRO A CA 1
ATOM 718 C C . PRO A 1 88 ? 8.399 -2.126 -5.256 1.00 66.19 88 PRO A C 1
ATOM 720 O O . PRO A 1 88 ? 9.570 -1.945 -5.597 1.00 66.19 88 PRO A O 1
ATOM 723 N N . GLN A 1 89 ? 7.528 -2.783 -6.021 1.00 68.81 89 GLN A N 1
ATOM 724 C CA . GLN A 1 89 ? 7.872 -3.154 -7.386 1.00 68.81 89 GLN A CA 1
ATOM 725 C C . GLN A 1 89 ? 8.101 -1.856 -8.162 1.00 68.81 89 GLN A C 1
ATOM 727 O O . GLN A 1 89 ? 7.163 -1.102 -8.419 1.00 68.81 89 GLN A O 1
ATOM 732 N N . GLN A 1 90 ? 9.364 -1.556 -8.464 1.00 70.31 90 GLN A N 1
ATOM 733 C CA . GLN A 1 90 ? 9.704 -0.383 -9.250 1.00 70.31 90 GLN A CA 1
ATOM 734 C C . GLN A 1 90 ? 9.114 -0.575 -10.645 1.00 70.31 90 GLN A C 1
ATOM 736 O O . GLN A 1 90 ? 9.403 -1.567 -11.317 1.00 70.31 90 GLN A O 1
ATOM 741 N N . SER A 1 91 ? 8.255 0.356 -11.062 1.00 75.06 91 SER A N 1
ATOM 742 C CA . SER A 1 91 ? 7.788 0.383 -12.442 1.00 75.06 91 SER A CA 1
ATOM 743 C C . SER A 1 91 ? 8.999 0.619 -13.328 1.00 75.06 91 SER A C 1
ATOM 745 O O . SER A 1 91 ? 9.668 1.643 -13.198 1.00 75.06 91 SER A O 1
ATOM 747 N N . ILE A 1 92 ? 9.273 -0.318 -14.231 1.00 75.19 92 ILE A N 1
ATOM 748 C CA . ILE A 1 92 ? 10.296 -0.118 -15.253 1.00 75.19 92 ILE A CA 1
ATOM 749 C C . ILE A 1 92 ? 9.810 1.059 -16.111 1.00 75.19 92 ILE A C 1
ATOM 751 O O . ILE A 1 92 ? 8.700 0.978 -16.653 1.00 75.19 92 ILE A O 1
ATOM 755 N N . PRO A 1 93 ? 10.558 2.175 -16.191 1.00 76.75 93 PRO A N 1
ATOM 756 C CA . PRO A 1 93 ? 10.131 3.310 -16.989 1.00 76.75 93 PRO A CA 1
ATOM 757 C C . PRO A 1 93 ? 10.011 2.879 -18.459 1.00 76.75 93 PRO A C 1
ATOM 759 O O . PRO A 1 93 ? 10.802 2.051 -18.922 1.00 76.75 93 PRO A O 1
ATOM 762 N N . PRO A 1 94 ? 9.033 3.407 -19.214 1.00 84.88 94 PRO A N 1
ATOM 763 C CA . PRO A 1 94 ? 8.909 3.077 -20.624 1.00 84.88 94 PRO A CA 1
ATOM 764 C C . PRO A 1 94 ? 10.189 3.458 -21.382 1.00 84.88 94 PRO A C 1
ATOM 766 O O . PRO A 1 94 ? 10.818 4.475 -21.092 1.00 84.88 94 PRO A O 1
ATOM 769 N N . LEU A 1 95 ? 10.580 2.641 -22.357 1.00 89.62 95 LEU A N 1
ATOM 770 C CA . LEU A 1 95 ? 11.796 2.871 -23.135 1.00 89.62 95 LEU A CA 1
ATOM 771 C C . LEU A 1 95 ? 11.539 3.884 -24.259 1.00 89.62 95 LEU A C 1
ATOM 773 O O . LEU A 1 95 ? 10.476 3.866 -24.889 1.00 89.62 95 LEU A O 1
ATOM 777 N N . ARG A 1 96 ? 12.517 4.758 -24.517 1.00 90.75 96 ARG A N 1
ATOM 778 C CA . ARG A 1 96 ? 12.477 5.758 -25.595 1.00 90.75 96 ARG A CA 1
ATOM 779 C C . ARG A 1 96 ? 13.387 5.347 -26.745 1.00 90.75 96 ARG A C 1
ATOM 781 O O . ARG A 1 96 ? 14.526 4.964 -26.505 1.00 90.75 96 ARG A O 1
ATOM 788 N N . LEU A 1 97 ? 12.880 5.460 -27.969 1.00 90.50 97 LEU A N 1
ATOM 789 C CA . LEU A 1 97 ? 13.674 5.336 -29.188 1.00 90.50 97 LEU A CA 1
ATOM 790 C C . LEU A 1 97 ? 14.577 6.567 -29.374 1.00 90.50 97 LEU A C 1
ATOM 792 O O . LEU A 1 97 ? 14.273 7.626 -28.811 1.00 90.50 97 LEU A O 1
ATOM 796 N N . PRO A 1 98 ? 15.629 6.468 -30.210 1.00 87.19 98 PRO A N 1
ATOM 797 C CA . PRO A 1 98 ? 16.460 7.612 -30.593 1.00 87.19 98 PRO A CA 1
ATOM 798 C C . PRO A 1 98 ? 15.642 8.776 -31.172 1.00 87.19 98 PRO A C 1
ATOM 800 O O . PRO A 1 98 ? 15.936 9.933 -30.897 1.00 87.19 98 PRO A O 1
ATOM 803 N N . ASP A 1 99 ? 14.540 8.465 -31.861 1.00 86.56 99 ASP A N 1
ATOM 804 C CA . ASP A 1 99 ? 13.598 9.435 -32.437 1.00 86.56 99 ASP A CA 1
ATOM 805 C C . ASP A 1 99 ? 12.729 10.170 -31.392 1.00 86.56 99 ASP A C 1
ATOM 807 O O . ASP A 1 99 ? 11.806 10.907 -31.742 1.00 86.56 99 ASP A O 1
ATOM 811 N N . GLY A 1 100 ? 12.917 9.904 -30.095 1.00 87.00 100 GLY A N 1
ATOM 812 C CA . GLY A 1 100 ? 12.109 10.466 -29.006 1.00 87.00 100 GLY A CA 1
ATOM 813 C C . GLY A 1 100 ? 10.715 9.842 -28.848 1.00 87.00 100 GLY A C 1
ATOM 814 O O . GLY A 1 100 ? 10.001 10.156 -27.893 1.00 87.00 100 GLY A O 1
ATOM 815 N N . LYS A 1 101 ? 10.324 8.925 -29.741 1.00 90.75 101 LYS A N 1
ATOM 816 C CA . LYS A 1 101 ? 9.087 8.134 -29.636 1.00 90.75 101 LYS A CA 1
ATOM 817 C C . LYS A 1 101 ? 9.220 7.032 -28.578 1.00 90.75 101 LYS A C 1
ATOM 819 O O . LYS A 1 101 ? 10.314 6.589 -28.243 1.00 90.75 101 LYS A O 1
ATOM 824 N N . TRP A 1 102 ? 8.091 6.560 -28.056 1.00 90.88 102 TRP A N 1
ATOM 825 C CA . TRP A 1 102 ? 8.060 5.460 -27.085 1.00 90.88 102 TRP A CA 1
ATOM 826 C C . TRP A 1 102 ? 8.120 4.090 -27.767 1.00 90.88 102 TRP A C 1
ATOM 828 O O . TRP A 1 102 ? 7.408 3.862 -28.746 1.00 90.88 102 TRP A O 1
ATOM 838 N N . ALA A 1 103 ? 8.889 3.156 -27.201 1.00 91.38 103 ALA A N 1
ATOM 839 C CA . ALA A 1 103 ? 8.954 1.771 -27.665 1.00 91.38 103 ALA A CA 1
ATOM 840 C C . ALA A 1 103 ? 7.721 1.000 -27.181 1.00 91.38 103 ALA A C 1
ATOM 842 O O . ALA A 1 103 ? 7.662 0.516 -26.044 1.00 91.38 103 ALA A O 1
ATOM 843 N N . ARG A 1 104 ? 6.700 0.937 -28.041 1.00 88.88 104 ARG A N 1
ATOM 844 C CA . ARG A 1 104 ? 5.397 0.346 -27.708 1.00 88.88 104 ARG A CA 1
ATOM 845 C C . ARG A 1 104 ? 5.380 -1.165 -27.914 1.00 88.88 104 ARG A C 1
ATOM 847 O O . ARG A 1 104 ? 4.810 -1.864 -27.079 1.00 88.88 104 ARG A O 1
ATOM 854 N N . SER A 1 105 ? 6.009 -1.674 -28.976 1.00 91.81 105 SER A N 1
ATOM 855 C CA . SER A 1 105 ? 6.022 -3.110 -29.266 1.00 91.81 105 SER A CA 1
ATOM 856 C C . SER A 1 105 ? 7.207 -3.827 -28.612 1.00 91.81 105 SER A C 1
ATOM 858 O O . SER A 1 105 ? 8.249 -3.230 -28.340 1.00 91.81 105 SER A O 1
ATOM 860 N N . SER A 1 106 ? 7.069 -5.134 -28.370 1.00 89.94 106 SER A N 1
ATOM 861 C CA . SER A 1 106 ? 8.179 -5.967 -27.882 1.00 89.94 106 SER A CA 1
ATOM 862 C C . SER A 1 106 ? 9.361 -5.973 -28.856 1.00 89.94 106 SER A C 1
ATOM 864 O O . SER A 1 106 ? 10.508 -5.997 -28.417 1.00 89.94 106 SER A O 1
ATOM 866 N N . LYS A 1 107 ? 9.084 -5.887 -30.165 1.00 93.19 107 LYS A N 1
ATOM 867 C CA . LYS A 1 107 ? 10.102 -5.805 -31.218 1.00 93.19 107 LYS A CA 1
ATOM 868 C C . LYS A 1 107 ? 10.910 -4.510 -31.119 1.00 93.19 107 LYS A C 1
ATOM 870 O O . LYS A 1 107 ? 12.133 -4.569 -31.134 1.00 93.19 107 LYS A O 1
ATOM 875 N N . ASP A 1 108 ? 10.247 -3.367 -30.932 1.00 91.44 108 ASP A N 1
ATOM 876 C CA . ASP A 1 108 ? 10.932 -2.071 -30.800 1.00 91.44 108 ASP A CA 1
ATOM 877 C C . ASP A 1 108 ? 11.858 -2.055 -29.583 1.00 91.44 108 ASP A C 1
ATOM 879 O O . ASP A 1 108 ? 12.982 -1.570 -29.655 1.00 91.44 108 ASP A O 1
ATOM 883 N N . LYS A 1 109 ? 11.401 -2.630 -28.463 1.00 92.50 109 LYS A N 1
ATOM 884 C CA . LYS A 1 109 ? 12.208 -2.743 -27.241 1.00 92.50 109 LYS A CA 1
ATOM 885 C C . LYS A 1 109 ? 13.437 -3.627 -27.455 1.00 92.50 109 LYS A C 1
ATOM 887 O O . LYS A 1 109 ? 14.516 -3.264 -27.000 1.00 92.50 109 LYS A O 1
ATOM 892 N N . ALA A 1 110 ? 13.274 -4.763 -28.137 1.00 93.69 110 ALA A N 1
ATOM 893 C CA . ALA A 1 110 ? 14.372 -5.681 -28.430 1.00 93.69 110 ALA A CA 1
ATOM 894 C C . ALA A 1 110 ? 15.418 -5.037 -29.350 1.00 93.69 110 ALA A C 1
ATOM 896 O O . ALA A 1 110 ? 16.609 -5.100 -29.055 1.00 93.69 110 ALA A O 1
ATOM 897 N N . ASN A 1 111 ? 14.971 -4.360 -30.409 1.00 93.94 111 ASN A N 1
ATOM 898 C CA . ASN A 1 111 ? 15.855 -3.655 -31.336 1.00 93.94 111 ASN A CA 1
ATOM 899 C C . ASN A 1 111 ? 16.631 -2.538 -30.630 1.00 93.94 111 ASN A C 1
ATOM 901 O O . ASN A 1 111 ? 17.854 -2.500 -30.709 1.00 93.94 111 ASN A O 1
ATOM 905 N N . LEU A 1 112 ? 15.936 -1.692 -29.863 1.00 94.12 112 LEU A N 1
ATOM 906 C CA . LEU A 1 112 ? 16.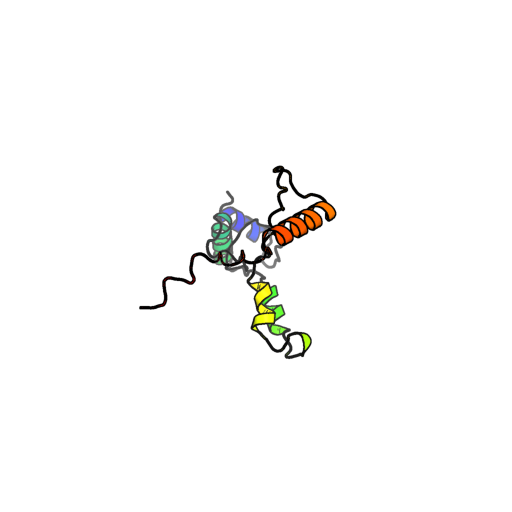558 -0.617 -29.088 1.00 94.12 112 LEU A CA 1
ATOM 907 C C . LEU A 1 112 ? 17.620 -1.148 -28.116 1.00 94.12 112 LEU A C 1
ATOM 909 O O . LEU A 1 112 ? 18.683 -0.551 -27.949 1.00 94.12 112 LEU A O 1
ATOM 913 N N . PHE A 1 113 ? 17.331 -2.275 -27.462 1.00 93.00 113 PHE A N 1
ATOM 914 C CA . PHE A 1 113 ? 18.273 -2.916 -26.556 1.00 93.00 113 PHE A CA 1
ATOM 915 C C . PHE A 1 113 ? 19.503 -3.448 -27.304 1.00 93.00 113 PHE A C 1
ATOM 917 O O . PHE A 1 113 ? 20.625 -3.220 -26.858 1.00 93.00 113 PHE A O 1
ATOM 924 N N . ALA A 1 114 ? 19.314 -4.091 -28.459 1.00 94.56 114 ALA A N 1
ATOM 925 C CA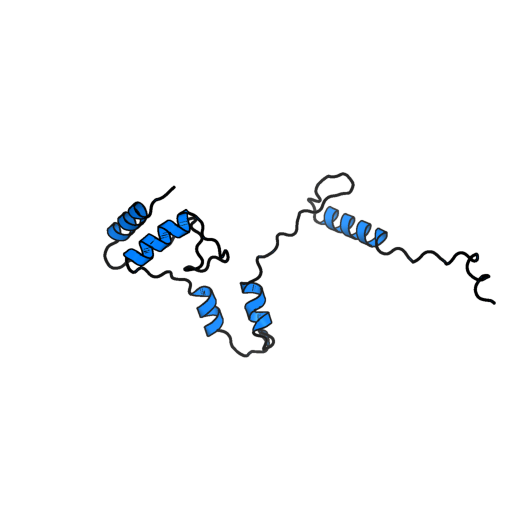 . ALA A 1 114 ? 20.409 -4.577 -29.296 1.00 94.56 114 ALA A CA 1
ATOM 926 C C . ALA A 1 114 ? 21.312 -3.435 -29.796 1.00 94.56 114 ALA A C 1
ATOM 928 O O . ALA A 1 114 ? 22.534 -3.528 -29.688 1.00 94.56 114 ALA A O 1
ATOM 929 N N . GLU A 1 115 ? 20.722 -2.335 -30.271 1.00 93.88 115 GLU A N 1
ATOM 930 C CA . GLU A 1 115 ? 21.453 -1.130 -30.684 1.00 93.88 115 GLU A CA 1
ATOM 931 C C . GLU A 1 115 ? 22.264 -0.532 -29.529 1.00 93.88 115 GLU A C 1
ATOM 933 O O . GLU A 1 115 ? 23.436 -0.183 -29.691 1.00 93.88 115 GLU A O 1
ATOM 938 N N . HIS A 1 116 ? 21.661 -0.445 -28.338 1.00 93.31 116 HIS A N 1
ATOM 939 C CA . HIS A 1 116 ? 22.347 0.046 -27.149 1.00 93.31 116 HIS A CA 1
ATOM 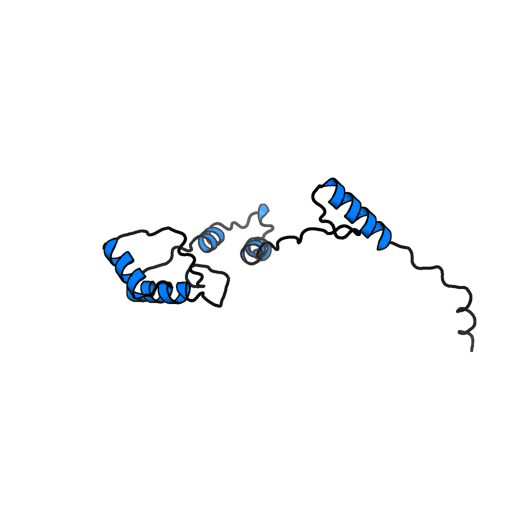940 C C . HIS A 1 116 ? 23.550 -0.830 -26.783 1.00 93.31 116 HIS A C 1
ATOM 942 O O . HIS A 1 116 ? 24.632 -0.301 -26.534 1.00 93.31 116 HIS A O 1
ATOM 948 N N . LEU A 1 117 ? 23.389 -2.158 -26.794 1.00 93.88 117 LEU A N 1
ATOM 949 C CA . LEU A 1 117 ? 24.486 -3.088 -26.527 1.00 93.88 117 LEU A CA 1
ATOM 950 C C . LEU A 1 117 ? 25.614 -2.939 -27.553 1.00 93.88 117 LEU A C 1
ATOM 952 O O . LEU A 1 117 ? 26.769 -2.826 -27.157 1.00 93.88 117 LEU A O 1
ATOM 956 N N . ALA A 1 118 ? 25.293 -2.868 -28.847 1.00 93.19 118 ALA A N 1
ATOM 957 C CA . ALA A 1 118 ? 26.298 -2.688 -29.896 1.00 93.19 118 ALA A CA 1
ATOM 958 C C . ALA A 1 118 ? 27.121 -1.404 -29.698 1.00 93.19 118 ALA A C 1
ATOM 960 O O . ALA A 1 118 ? 28.328 -1.395 -29.924 1.00 93.19 118 ALA A O 1
ATOM 961 N N . LYS A 1 119 ? 26.478 -0.328 -29.229 1.00 91.62 119 LYS A N 1
ATOM 962 C CA . LYS A 1 119 ? 27.146 0.942 -28.925 1.00 91.62 119 LYS A CA 1
ATOM 963 C C . LYS A 1 119 ? 28.019 0.879 -27.669 1.00 91.62 119 LYS A C 1
ATOM 965 O O . LYS A 1 119 ? 29.074 1.500 -27.640 1.00 91.62 119 LYS A O 1
ATOM 970 N N . VAL A 1 120 ? 27.554 0.209 -26.615 1.00 94.00 120 VAL A N 1
ATOM 971 C CA . VAL A 1 120 ? 28.263 0.143 -25.324 1.00 94.00 120 VAL A CA 1
ATOM 972 C C . VAL A 1 120 ? 29.462 -0.799 -25.397 1.00 94.00 120 VAL A C 1
ATOM 974 O O . VAL A 1 120 ? 30.509 -0.509 -24.823 1.00 94.00 120 VAL A O 1
ATOM 977 N N . PHE A 1 121 ? 29.328 -1.912 -26.113 1.00 92.06 121 PHE A N 1
ATOM 978 C CA . PHE A 1 121 ? 30.360 -2.939 -26.222 1.00 92.06 121 PHE A CA 1
ATOM 979 C C . PHE A 1 121 ? 31.267 -2.716 -27.438 1.00 92.06 121 PHE A C 1
ATOM 981 O O . PHE A 1 121 ? 31.421 -3.592 -28.287 1.00 92.06 121 PHE A O 1
ATOM 988 N N . THR A 1 122 ? 31.893 -1.542 -27.519 1.00 87.25 122 THR A N 1
ATOM 989 C CA . THR A 1 122 ? 32.950 -1.268 -28.504 1.00 87.25 122 THR A CA 1
ATOM 990 C C . THR A 1 122 ? 34.324 -1.623 -27.928 1.00 87.25 122 THR A C 1
ATOM 992 O O . THR A 1 122 ? 34.582 -1.306 -26.763 1.00 87.25 122 THR A O 1
ATOM 995 N N . PRO A 1 123 ? 35.226 -2.251 -28.708 1.00 88.75 123 PRO A N 1
ATOM 996 C CA . PRO A 1 123 ? 36.568 -2.581 -28.236 1.00 88.75 123 PRO A CA 1
ATOM 997 C C . PRO A 1 123 ? 37.355 -1.314 -27.883 1.00 88.75 123 PRO A C 1
ATOM 999 O O . PRO A 1 123 ? 37.160 -0.260 -28.492 1.00 88.75 123 PRO A O 1
ATOM 1002 N N . PHE A 1 124 ? 38.259 -1.426 -26.906 1.00 83.19 124 PHE A N 1
ATOM 1003 C CA . PHE A 1 124 ? 39.188 -0.344 -26.579 1.00 83.19 124 PHE A CA 1
ATOM 1004 C C . PHE A 1 124 ? 40.006 0.012 -27.832 1.00 83.19 124 PHE A C 1
ATOM 1006 O O . PHE A 1 124 ? 40.480 -0.909 -28.510 1.00 83.19 124 PHE A O 1
ATOM 1013 N N . PRO A 1 125 ? 40.155 1.305 -28.178 1.00 83.62 125 PRO A N 1
ATOM 1014 C CA . PRO A 1 125 ? 40.911 1.690 -29.359 1.00 83.62 125 PRO A CA 1
ATOM 1015 C C . PRO A 1 125 ? 42.351 1.165 -29.258 1.00 83.62 125 PRO A C 1
ATOM 1017 O O . PRO A 1 125 ? 42.922 1.136 -28.164 1.00 83.62 125 PRO A O 1
ATOM 1020 N N . PRO A 1 126 ? 42.959 0.725 -30.372 1.00 79.50 12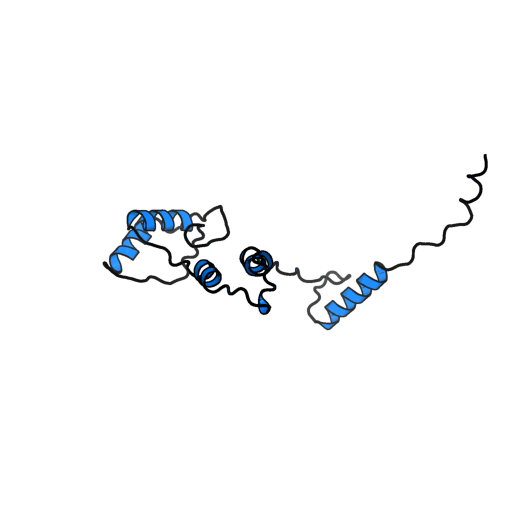6 PRO A N 1
ATOM 1021 C CA . PRO A 1 126 ? 44.346 0.285 -30.355 1.00 79.50 126 PRO A CA 1
ATOM 1022 C C . PRO A 1 126 ? 45.236 1.438 -29.881 1.00 79.50 126 PRO A C 1
ATOM 1024 O O . PRO A 1 126 ? 45.065 2.573 -30.325 1.00 79.50 126 PRO A O 1
ATOM 1027 N N . LYS A 1 127 ? 46.176 1.148 -28.971 1.00 73.81 127 LYS A N 1
ATOM 1028 C CA . LYS A 1 127 ? 47.174 2.127 -28.525 1.00 73.81 127 LYS A CA 1
ATOM 1029 C C . LYS A 1 127 ? 47.906 2.651 -29.759 1.00 73.81 127 LYS A C 1
ATOM 1031 O O . LYS A 1 127 ? 48.546 1.876 -30.470 1.00 73.81 127 LYS A O 1
ATOM 1036 N N . SER A 1 128 ? 47.783 3.945 -30.031 1.00 64.62 128 SER A N 1
ATOM 1037 C CA . SER A 1 128 ? 48.600 4.613 -31.033 1.00 64.62 128 SER A CA 1
ATOM 1038 C C . SER A 1 128 ? 50.070 4.441 -30.656 1.00 64.62 128 SER A C 1
ATOM 1040 O O . SER A 1 128 ? 50.444 4.622 -29.501 1.00 64.62 128 SER A O 1
ATOM 1042 N N . THR A 1 129 ? 50.915 4.091 -31.622 1.00 59.72 129 THR A N 1
ATOM 1043 C CA . THR A 1 129 ? 52.355 3.821 -31.451 1.00 59.72 129 THR A CA 1
ATOM 1044 C C . THR A 1 129 ? 53.186 5.038 -31.019 1.00 59.72 129 THR A C 1
ATOM 1046 O O . THR A 1 129 ? 54.407 4.973 -31.051 1.00 59.72 129 THR A O 1
ATOM 1049 N N . VAL A 1 130 ? 52.548 6.145 -30.635 1.00 59.09 130 VAL A N 1
ATOM 1050 C CA . VAL A 1 130 ? 53.194 7.403 -30.230 1.00 59.09 130 VAL A CA 1
ATOM 1051 C C . VAL A 1 130 ? 53.570 7.450 -28.746 1.00 59.09 130 VAL A C 1
ATOM 1053 O O . VAL A 1 130 ? 54.394 8.276 -28.382 1.00 59.09 130 VAL A O 1
ATOM 1056 N N . ASP A 1 131 ? 53.077 6.528 -27.912 1.00 54.06 131 ASP A N 1
ATOM 1057 C CA . ASP A 1 131 ? 53.314 6.575 -26.455 1.00 54.06 131 ASP A CA 1
ATOM 1058 C C . ASP A 1 131 ? 54.365 5.559 -25.952 1.00 54.06 131 ASP A C 1
ATOM 1060 O O . ASP A 1 131 ? 54.450 5.301 -24.754 1.00 54.06 131 ASP A O 1
ATOM 1064 N N . VAL A 1 132 ? 55.157 4.932 -26.836 1.00 55.75 132 VAL A N 1
ATOM 1065 C CA . VAL A 1 132 ? 56.174 3.926 -26.432 1.00 55.75 132 VAL A CA 1
ATOM 1066 C C . VAL A 1 132 ? 57.587 4.523 -26.289 1.00 55.75 132 VAL A C 1
ATOM 1068 O O . VAL A 1 132 ? 58.481 3.852 -25.781 1.00 55.75 132 VAL A O 1
ATOM 1071 N N . GLU A 1 133 ? 57.818 5.787 -26.664 1.00 53.88 133 GLU A N 1
ATOM 1072 C CA . GLU A 1 133 ? 59.167 6.387 -26.619 1.00 53.88 133 GLU A CA 1
ATOM 1073 C C . GLU A 1 133 ? 59.505 7.190 -25.343 1.00 53.88 133 GLU A C 1
ATOM 1075 O O . GLU A 1 133 ? 60.667 7.545 -25.166 1.00 53.88 133 GLU A O 1
ATOM 1080 N N . GLU A 1 134 ? 58.578 7.410 -24.400 1.00 54.75 134 GLU A N 1
ATOM 1081 C CA . GLU A 1 134 ? 58.866 8.202 -23.179 1.00 54.75 134 GLU A CA 1
ATOM 1082 C C . GLU A 1 134 ? 59.204 7.399 -21.904 1.00 54.75 134 GLU A C 1
ATOM 1084 O O . GLU A 1 134 ? 59.515 7.995 -20.877 1.00 54.75 134 GLU A O 1
ATOM 1089 N N . GLU A 1 135 ? 59.274 6.063 -21.949 1.00 50.97 135 GLU A N 1
ATOM 1090 C CA . GLU A 1 135 ? 59.773 5.241 -20.824 1.00 50.97 135 GLU A CA 1
ATOM 1091 C C . GLU A 1 135 ? 61.151 4.617 -21.112 1.00 50.97 135 GLU A C 1
ATOM 1093 O O . GLU A 1 135 ? 61.385 3.422 -20.934 1.00 50.97 135 GLU A O 1
ATOM 1098 N N . LYS A 1 136 ? 62.110 5.435 -21.557 1.00 47.62 136 LYS A N 1
ATOM 1099 C CA . LYS A 1 136 ? 63.541 5.136 -21.381 1.00 47.62 136 LYS A CA 1
ATOM 1100 C C . LYS A 1 136 ? 64.308 6.395 -20.989 1.00 47.62 136 LYS A C 1
ATOM 1102 O O . LYS A 1 136 ? 64.967 7.015 -21.823 1.00 47.62 136 LYS A O 1
ATOM 1107 N N . LYS A 1 137 ? 64.279 6.728 -19.700 1.00 41.94 137 LYS A N 1
ATOM 1108 C CA . LYS A 1 137 ? 65.375 7.450 -19.054 1.00 41.94 137 LYS A CA 1
ATOM 1109 C C . LYS A 1 137 ? 65.538 7.013 -17.607 1.00 41.94 137 LYS A C 1
ATOM 1111 O O . LYS A 1 137 ? 64.500 6.843 -16.936 1.00 41.94 137 LYS A O 1
#

Foldseek 3Di:
DDALVNLLVVVVVQPDDDDDDDPQVWADVQQPHLDPDTDPSNVSNVVSCVVVVHHHPNCPVVVLVVPDDCDVVQVSDPCSSCVVVNDDPDDDPFDADPVRDTQPDPVSVVVRVVVVCVVVPDDDDPPDPPPPPPPDD